Protein AF-A0A7L4HRI3-F1 (afdb_monomer_lite)

Sequence (64 aa):
LHFQKSFSQAFEDIYIEQRKTIKTMLEYADKVFTYIFILEMLLKWVAYGFQTYFTNAWCWLDFL

Secondary structure (DSSP, 8-state):
-HHHHHHHHHHHHHHHHHHHHHHHHHHHHHHHHHHHHHHHHHHHHHHHHHTTTHHHHHHHHTT-

pLDDT: mean 78.02, std 13.29, range [46.16, 94.0]

InterPro domains: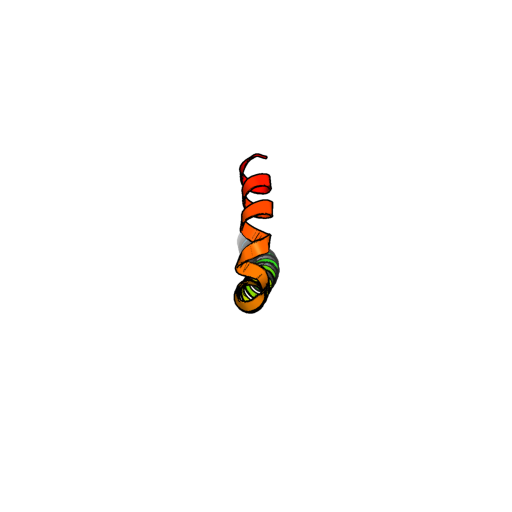
  IPR005821 Ion transport domain [PF00520] (8-64)
  IPR027359 Voltage-dependent channel domain superfamily [G3DSA:1.20.120.350] (2-64)
  IPR043203 Voltage-gated cation channel calcium and sodium [PTHR10037] (6-64)

Radius of gyration: 23.83 Å; chains: 1; bounding box: 45×15×66 Å

Organism: Scopus umbretta (NCBI:txid33581)

Foldseek 3Di:
DVVVVVVVVVVVVVVVVVVVVVVVVVVVVVVVVVVVVVVVVVCVVCCVPPVPPVVVVVVVVVVD

Structure (mmCIF, N/CA/C/O backbone):
data_AF-A0A7L4HRI3-F1
#
_entry.id   AF-A0A7L4HRI3-F1
#
loop_
_atom_site.group_PDB
_atom_site.id
_atom_site.type_symbol
_atom_site.label_atom_id
_atom_site.label_alt_id
_atom_site.label_comp_id
_atom_site.label_asym_id
_atom_site.label_entity_id
_atom_site.label_seq_id
_atom_site.pdbx_PDB_ins_code
_atom_site.Cartn_x
_atom_site.Cartn_y
_atom_site.Cartn_z
_atom_site.occupancy
_atom_site.B_iso_or_equiv
_atom_site.auth_seq_id
_atom_site.auth_comp_id
_atom_site.auth_asym_id
_atom_site.auth_atom_id
_atom_site.pdbx_PDB_model_num
ATOM 1 N N . LEU A 1 1 ? -25.763 5.764 40.708 1.00 64.88 1 LEU A N 1
ATOM 2 C CA . LEU A 1 1 ? -25.152 4.439 40.426 1.00 64.88 1 LEU A CA 1
ATOM 3 C C . LEU A 1 1 ? -25.455 3.930 39.012 1.00 64.88 1 LEU A C 1
ATOM 5 O O . LEU A 1 1 ? -24.507 3.635 38.302 1.00 64.88 1 LEU A O 1
ATOM 9 N N . HIS A 1 2 ? -26.717 3.891 38.558 1.00 68.25 2 HIS A N 1
ATOM 10 C CA . HIS A 1 2 ? -27.057 3.433 37.194 1.00 68.25 2 HIS A CA 1
ATOM 11 C C . HIS A 1 2 ? -26.406 4.283 36.079 1.00 68.25 2 HIS A C 1
ATOM 13 O O . HIS A 1 2 ? -25.867 3.743 35.122 1.00 68.25 2 HIS A O 1
ATOM 19 N N . PHE A 1 3 ? -26.345 5.609 36.264 1.00 82.31 3 PHE A N 1
ATOM 20 C CA . PHE A 1 3 ? -25.777 6.541 35.278 1.00 82.31 3 PHE A CA 1
ATOM 21 C C . PHE A 1 3 ? -24.256 6.389 35.073 1.00 82.31 3 PHE A C 1
ATOM 23 O O . PHE A 1 3 ? -23.764 6.495 33.956 1.00 82.31 3 PHE A O 1
ATOM 30 N N . GLN A 1 4 ? -23.501 6.088 36.138 1.00 87.00 4 GLN A N 1
ATO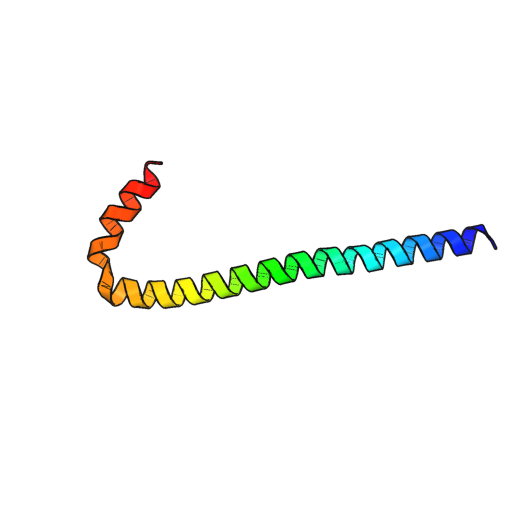M 31 C CA . GLN A 1 4 ? -22.045 5.921 36.037 1.00 87.00 4 GLN A CA 1
ATOM 32 C C . GLN A 1 4 ? -21.648 4.639 35.293 1.00 87.00 4 GLN A C 1
ATOM 34 O O . GLN A 1 4 ? -20.653 4.640 34.572 1.00 87.00 4 GLN A O 1
ATOM 39 N N . LYS A 1 5 ? -22.436 3.561 35.430 1.00 86.75 5 LYS A N 1
ATOM 40 C CA . LYS A 1 5 ? -22.186 2.306 34.706 1.00 86.75 5 LYS A CA 1
ATOM 41 C C . LYS A 1 5 ? -22.345 2.475 33.196 1.00 86.75 5 LYS A C 1
ATOM 43 O O . LYS A 1 5 ? -21.463 2.054 32.457 1.00 86.75 5 LYS A O 1
ATOM 48 N N . SER A 1 6 ? -23.421 3.124 32.746 1.00 87.12 6 SER A N 1
ATOM 49 C CA . SER A 1 6 ? -23.650 3.354 31.313 1.00 87.12 6 SER A CA 1
ATOM 50 C C . SER A 1 6 ? -22.538 4.180 30.671 1.00 87.12 6 SER A C 1
ATOM 52 O O . SER A 1 6 ? -22.133 3.887 29.552 1.00 87.12 6 SER A O 1
ATOM 54 N N . PHE A 1 7 ? -22.004 5.172 31.389 1.00 85.50 7 PHE A N 1
ATOM 55 C CA . PHE A 1 7 ? -20.903 5.992 30.887 1.00 85.50 7 PHE A CA 1
ATOM 56 C C . PHE A 1 7 ? -19.607 5.188 30.701 1.00 85.50 7 PHE A C 1
ATOM 58 O O . PHE A 1 7 ? -18.974 5.277 29.653 1.00 85.50 7 PHE A O 1
ATOM 65 N N . SER A 1 8 ? -19.239 4.362 31.687 1.00 88.62 8 SER A N 1
ATOM 66 C CA . SER A 1 8 ? -18.051 3.502 31.585 1.00 88.62 8 SER A CA 1
ATOM 67 C C . SER A 1 8 ? -18.166 2.511 30.426 1.00 88.62 8 SER A C 1
ATOM 69 O O . SER A 1 8 ? -17.192 2.285 29.716 1.00 88.62 8 SER A O 1
ATOM 71 N N . GLN A 1 9 ? -19.360 1.955 30.208 1.00 87.00 9 GLN A N 1
ATOM 72 C CA . GLN A 1 9 ? -19.590 0.991 29.136 1.00 87.00 9 GLN A CA 1
ATOM 73 C C . GLN A 1 9 ? -19.552 1.643 27.748 1.00 87.00 9 GLN A C 1
ATOM 75 O O . GLN A 1 9 ? -18.948 1.094 26.835 1.00 87.00 9 GLN A O 1
ATOM 80 N N . ALA A 1 10 ? -20.107 2.851 27.603 1.00 89.00 10 ALA A N 1
ATOM 81 C CA . ALA A 1 10 ? -20.010 3.614 26.358 1.00 89.00 10 ALA A CA 1
ATOM 82 C C . ALA A 1 10 ? -18.554 3.966 25.996 1.00 89.00 10 ALA A C 1
ATOM 84 O O . ALA A 1 10 ? -18.188 3.961 24.822 1.00 89.00 10 ALA A O 1
ATOM 85 N N . PHE A 1 11 ? -17.713 4.252 26.995 1.00 88.31 11 PHE A N 1
ATOM 86 C CA . PHE A 1 11 ? -16.295 4.533 26.769 1.00 88.31 11 PHE A CA 1
ATOM 87 C C . PHE A 1 11 ? -15.510 3.278 26.353 1.00 88.31 11 PHE A C 1
ATOM 89 O O . PHE A 1 11 ? -14.653 3.349 25.470 1.00 88.31 11 PHE A O 1
ATOM 96 N N . GLU A 1 12 ? -15.819 2.128 26.958 1.00 87.31 12 GLU A N 1
ATOM 97 C CA . GLU A 1 12 ? -15.196 0.846 26.616 1.00 87.31 12 GLU A CA 1
ATOM 98 C C . GLU A 1 12 ? -15.531 0.411 25.175 1.00 87.31 12 GLU A C 1
ATOM 100 O O . GLU A 1 12 ? -14.627 0.008 24.438 1.00 87.31 12 GLU A O 1
ATOM 105 N N . ASP A 1 13 ? -16.777 0.606 24.725 1.00 87.25 13 ASP A N 1
ATOM 106 C CA . ASP A 1 13 ? -17.205 0.331 23.342 1.00 87.25 13 ASP A CA 1
ATOM 107 C C . ASP A 1 13 ? -16.453 1.195 22.308 1.00 87.25 13 ASP A C 1
ATOM 109 O O . ASP A 1 13 ? -15.901 0.666 21.338 1.00 87.25 13 ASP A O 1
ATOM 113 N N . ILE A 1 14 ? -16.321 2.508 22.558 1.00 85.69 14 ILE A N 1
ATOM 114 C CA . ILE A 1 14 ? -15.576 3.437 21.681 1.00 85.69 14 ILE A CA 1
ATOM 115 C C . ILE A 1 14 ? -14.115 2.993 21.497 1.00 85.69 14 ILE A C 1
ATOM 117 O O . ILE A 1 14 ? -13.558 3.068 20.396 1.00 85.69 14 ILE A O 1
ATOM 121 N N . TYR A 1 15 ? -13.474 2.529 22.573 1.00 84.31 15 TYR A N 1
ATOM 122 C CA . TYR A 1 15 ? -12.063 2.149 22.544 1.00 84.31 15 TYR A CA 1
ATOM 123 C C . TYR A 1 15 ? -11.846 0.819 21.805 1.00 84.31 15 TYR A C 1
ATOM 125 O O . TYR A 1 15 ? -10.865 0.649 21.070 1.00 84.31 15 TYR A O 1
ATOM 133 N N . ILE A 1 16 ? -12.782 -0.122 21.960 1.00 84.06 16 ILE A N 1
ATOM 134 C CA . ILE A 1 16 ? -12.772 -1.413 21.262 1.00 84.06 16 ILE A CA 1
ATOM 135 C C . ILE A 1 16 ? -13.009 -1.226 19.758 1.00 84.06 16 ILE A C 1
ATOM 137 O O . ILE A 1 16 ? -12.339 -1.880 18.950 1.00 84.06 16 ILE A O 1
ATOM 141 N N . GLU A 1 17 ? -13.912 -0.326 19.366 1.00 83.19 17 GLU A N 1
ATOM 142 C CA . GLU A 1 17 ? -14.209 -0.045 17.959 1.00 83.19 17 GLU A CA 1
ATOM 143 C C . GLU A 1 17 ? -13.026 0.614 17.233 1.00 83.19 17 GLU A C 1
ATOM 145 O O . GLU A 1 17 ? -12.629 0.156 16.157 1.00 83.19 17 GLU A O 1
ATOM 150 N N . GLN A 1 18 ? -12.364 1.591 17.863 1.00 81.94 18 GLN A N 1
ATOM 151 C CA . GLN A 1 18 ? -11.157 2.222 17.311 1.00 81.94 18 GLN A CA 1
ATOM 152 C C . GLN A 1 18 ? -10.041 1.208 17.027 1.00 81.94 18 GLN A C 1
ATOM 154 O O . GLN A 1 18 ? -9.401 1.246 15.973 1.00 81.94 18 GLN A O 1
ATOM 159 N N . ARG A 1 19 ? -9.831 0.240 17.929 1.00 83.75 19 ARG A N 1
ATOM 160 C CA . ARG A 1 19 ? -8.853 -0.840 17.721 1.00 83.75 19 ARG A CA 1
ATOM 161 C C . ARG A 1 19 ? -9.192 -1.715 16.517 1.00 83.75 19 ARG A C 1
ATOM 163 O O . ARG A 1 19 ? -8.265 -2.126 15.826 1.00 83.75 19 ARG A O 1
ATOM 170 N N . LYS A 1 20 ? -10.470 -2.003 16.252 1.00 83.00 20 LYS A N 1
ATOM 171 C CA . LYS A 1 20 ? -10.883 -2.790 15.076 1.00 83.00 20 LYS A CA 1
ATOM 172 C C . LYS A 1 20 ? -10.640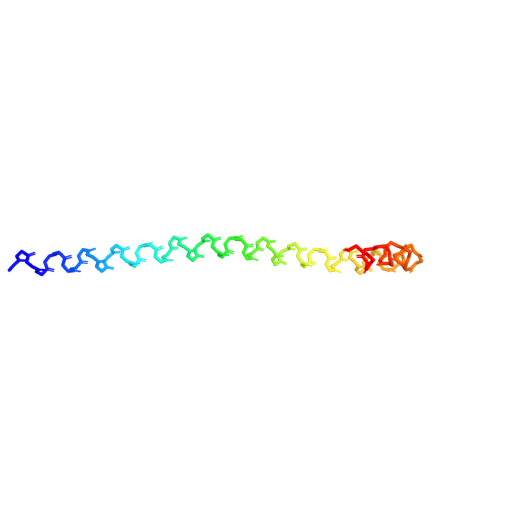 -2.017 13.780 1.00 83.00 20 LYS A C 1
ATOM 174 O O . LYS A 1 20 ? -10.002 -2.557 12.880 1.00 83.00 20 LYS A O 1
ATOM 179 N N . THR A 1 21 ? -11.054 -0.752 13.725 1.00 80.94 21 THR A N 1
ATOM 180 C CA . THR A 1 21 ? -10.872 0.110 12.547 1.00 80.94 21 THR A CA 1
ATOM 181 C C . THR A 1 21 ? -9.396 0.307 12.209 1.00 80.94 21 THR A C 1
ATOM 183 O O . THR A 1 21 ? -8.997 0.116 11.059 1.00 80.94 21 THR A O 1
ATOM 186 N N . ILE A 1 22 ? -8.557 0.613 13.205 1.00 85.75 22 ILE A N 1
ATOM 187 C CA . ILE A 1 22 ? -7.115 0.780 12.986 1.00 85.75 22 ILE A CA 1
ATOM 188 C C . ILE A 1 22 ? -6.487 -0.530 12.515 1.00 85.75 22 ILE A C 1
ATOM 190 O O . ILE A 1 22 ? -5.675 -0.501 11.600 1.00 85.75 22 ILE A O 1
ATOM 194 N N . LYS A 1 23 ? -6.880 -1.681 13.073 1.00 86.75 23 LYS A N 1
ATOM 195 C CA . LYS A 1 23 ? -6.324 -2.980 12.671 1.00 86.75 23 LYS A CA 1
ATOM 196 C C . LYS A 1 23 ? -6.600 -3.294 11.198 1.00 86.75 23 LYS A C 1
ATOM 198 O O . LYS A 1 23 ? -5.685 -3.705 10.494 1.00 86.75 23 LYS A O 1
ATOM 203 N N . THR A 1 24 ? -7.815 -3.026 10.718 1.00 86.94 24 THR A N 1
ATOM 204 C CA . THR A 1 24 ? -8.173 -3.204 9.302 1.00 86.94 24 THR A CA 1
ATOM 205 C C . THR A 1 24 ? -7.402 -2.251 8.388 1.00 86.94 24 THR A C 1
ATOM 207 O O . THR A 1 24 ? -6.885 -2.677 7.356 1.00 86.94 24 THR A O 1
ATOM 210 N N . MET A 1 25 ? -7.279 -0.977 8.774 1.00 84.94 25 MET A N 1
ATOM 211 C CA . MET A 1 25 ? -6.504 0.003 8.004 1.00 84.94 25 MET A CA 1
ATOM 212 C C . MET A 1 25 ? -5.014 -0.353 7.966 1.00 84.94 25 MET A C 1
ATOM 214 O O . MET A 1 25 ? -4.383 -0.228 6.919 1.00 84.94 25 MET A O 1
ATOM 218 N N . LEU A 1 26 ? -4.459 -0.842 9.079 1.00 86.19 26 LEU A N 1
ATOM 219 C CA . LEU A 1 26 ? -3.059 -1.247 9.172 1.00 86.19 26 LEU A CA 1
ATOM 220 C C . LEU A 1 26 ? -2.778 -2.508 8.346 1.00 86.19 26 LEU A C 1
ATOM 222 O O . LEU A 1 26 ? -1.768 -2.549 7.657 1.00 86.19 26 LEU A O 1
ATOM 226 N N . GLU A 1 27 ? -3.678 -3.499 8.340 1.00 89.06 27 GLU A N 1
ATOM 227 C CA . GLU A 1 27 ? -3.540 -4.684 7.477 1.00 89.06 27 GLU A CA 1
ATOM 228 C C . GLU A 1 27 ? -3.565 -4.329 5.985 1.00 89.06 27 GLU A C 1
ATOM 230 O O . GLU A 1 27 ? -2.832 -4.920 5.188 1.00 89.06 27 GLU A O 1
ATOM 235 N N . TYR A 1 28 ? -4.393 -3.358 5.589 1.00 89.19 28 TYR A N 1
ATOM 236 C CA . TYR A 1 28 ? -4.414 -2.884 4.207 1.00 89.19 28 TYR A CA 1
ATOM 237 C C . TYR A 1 28 ? -3.149 -2.084 3.866 1.00 89.19 28 TYR A C 1
ATOM 239 O O . TYR A 1 28 ? -2.548 -2.300 2.813 1.00 89.19 28 TYR A O 1
ATOM 247 N N . ALA A 1 29 ? -2.710 -1.208 4.773 1.00 92.19 29 ALA A N 1
ATOM 248 C CA . ALA A 1 29 ? -1.494 -0.419 4.609 1.00 92.19 29 ALA A CA 1
ATOM 249 C C . ALA A 1 29 ? -0.241 -1.303 4.504 1.00 92.19 29 ALA A C 1
ATOM 251 O O . ALA A 1 29 ? 0.582 -1.071 3.624 1.00 92.19 29 ALA A O 1
ATOM 252 N N . ASP A 1 30 ? -0.119 -2.341 5.332 1.00 91.19 30 ASP A N 1
ATOM 253 C CA . ASP A 1 30 ? 1.021 -3.267 5.330 1.00 91.19 30 ASP A CA 1
ATOM 254 C C . ASP A 1 30 ? 1.095 -4.086 4.027 1.00 91.19 30 ASP A C 1
ATOM 256 O O . ASP A 1 30 ? 2.161 -4.220 3.414 1.00 91.19 30 ASP A O 1
ATOM 260 N N . LYS A 1 31 ? -0.065 -4.527 3.512 1.00 90.81 31 LYS A N 1
ATOM 261 C CA . LYS A 1 31 ? -0.169 -5.147 2.180 1.00 90.81 31 LYS A CA 1
ATOM 262 C C . LYS A 1 31 ? 0.248 -4.200 1.062 1.00 90.81 31 LYS A C 1
ATOM 264 O O . LYS A 1 31 ? 1.026 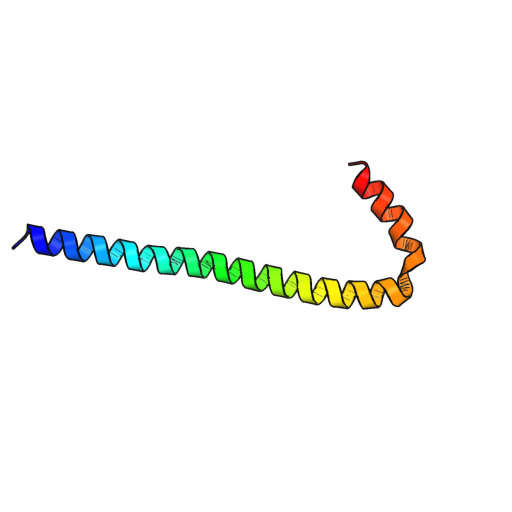-4.599 0.197 1.00 90.81 31 LYS A O 1
ATOM 269 N N . VAL A 1 32 ? -0.259 -2.967 1.065 1.00 92.38 32 VAL A N 1
ATOM 270 C CA . VAL A 1 32 ? 0.087 -1.955 0.054 1.00 92.38 32 VAL A CA 1
ATOM 271 C C . VAL A 1 32 ? 1.577 -1.630 0.110 1.00 92.38 32 VAL A C 1
ATOM 273 O O . VAL A 1 32 ? 2.229 -1.590 -0.929 1.00 92.38 32 VAL A O 1
ATOM 276 N N . PHE A 1 33 ? 2.137 -1.469 1.306 1.00 89.81 33 PHE A N 1
ATOM 277 C CA . PHE A 1 33 ? 3.549 -1.165 1.498 1.00 89.81 33 PHE A CA 1
ATOM 278 C C . PHE A 1 33 ? 4.446 -2.297 0.988 1.00 89.81 33 PHE A C 1
ATOM 280 O O . PHE A 1 33 ? 5.379 -2.052 0.224 1.00 89.81 33 PHE A O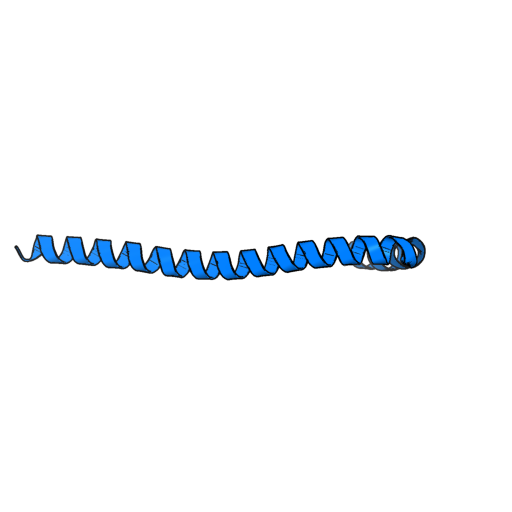 1
ATOM 287 N N . THR A 1 34 ? 4.109 -3.545 1.322 1.00 94.00 34 THR A N 1
ATOM 288 C CA . THR A 1 34 ? 4.813 -4.732 0.818 1.00 94.00 34 THR A CA 1
ATOM 289 C C . THR A 1 34 ? 4.731 -4.816 -0.706 1.00 94.00 34 THR A C 1
ATOM 291 O O . THR A 1 34 ? 5.736 -5.080 -1.365 1.00 94.00 34 THR A O 1
ATOM 294 N N . TYR A 1 35 ? 3.561 -4.538 -1.289 1.00 91.25 35 TYR A N 1
ATOM 295 C CA . TYR A 1 35 ? 3.373 -4.554 -2.738 1.00 91.25 35 TYR A CA 1
ATOM 296 C C . TYR A 1 35 ? 4.199 -3.473 -3.440 1.00 91.25 35 TYR A C 1
ATOM 298 O O . TYR A 1 35 ? 4.867 -3.772 -4.425 1.00 91.25 35 TYR A O 1
ATOM 306 N N . ILE A 1 36 ? 4.220 -2.245 -2.909 1.00 91.12 36 ILE A N 1
ATOM 307 C CA . ILE A 1 36 ? 5.055 -1.149 -3.424 1.00 91.12 36 ILE A CA 1
ATOM 308 C C . ILE A 1 36 ? 6.535 -1.531 -3.356 1.00 91.12 36 ILE A C 1
ATOM 310 O O . ILE A 1 36 ? 7.250 -1.350 -4.337 1.00 91.12 36 ILE A O 1
ATOM 314 N N . PHE A 1 37 ? 6.994 -2.111 -2.246 1.00 90.19 37 PHE A N 1
ATOM 315 C CA . PHE A 1 37 ? 8.399 -2.484 -2.068 1.00 90.19 37 PHE A CA 1
ATOM 316 C C . PHE A 1 37 ? 8.837 -3.600 -3.032 1.00 90.19 37 PHE A C 1
ATOM 318 O O . PHE A 1 37 ? 9.903 -3.524 -3.648 1.00 90.19 37 PHE A O 1
ATOM 325 N N . ILE A 1 38 ? 7.987 -4.618 -3.213 1.00 90.56 38 ILE A N 1
ATOM 326 C CA . ILE A 1 38 ? 8.200 -5.695 -4.192 1.00 90.56 38 ILE A CA 1
ATOM 327 C C . ILE A 1 38 ? 8.180 -5.135 -5.615 1.00 90.56 38 ILE A C 1
ATOM 329 O O . I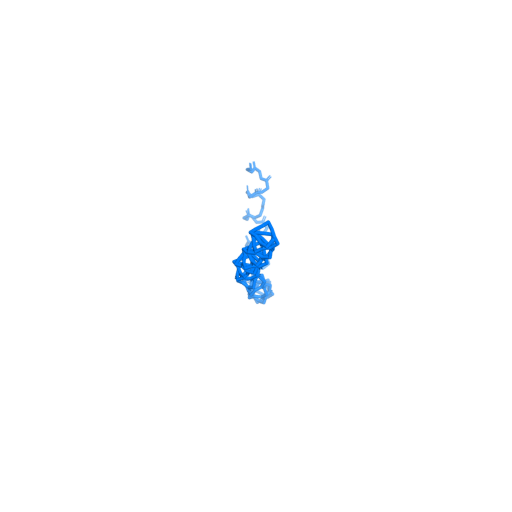LE A 1 38 ? 9.034 -5.492 -6.428 1.00 90.56 38 ILE A O 1
ATOM 333 N N . LEU A 1 39 ? 7.233 -4.248 -5.920 1.00 87.56 39 LEU A N 1
ATOM 334 C CA . LEU A 1 39 ? 7.101 -3.644 -7.238 1.00 87.56 39 LEU A CA 1
ATOM 335 C C . LEU A 1 39 ? 8.289 -2.735 -7.547 1.00 87.56 39 LEU A C 1
ATOM 337 O O . LEU A 1 39 ? 8.781 -2.787 -8.662 1.00 87.56 39 LEU A O 1
ATOM 341 N N . GLU A 1 40 ? 8.820 -1.980 -6.585 1.00 83.75 40 GLU A N 1
ATOM 342 C CA . GLU A 1 40 ? 10.015 -1.152 -6.783 1.00 83.75 40 GLU A CA 1
ATOM 343 C C . GLU A 1 40 ? 11.269 -2.003 -7.065 1.00 83.75 40 GLU A C 1
ATOM 345 O O . GLU A 1 40 ? 12.066 -1.674 -7.949 1.00 83.75 40 GLU A O 1
ATOM 350 N N . MET A 1 41 ? 11.424 -3.136 -6.370 1.00 84.88 41 MET A N 1
ATOM 351 C CA . MET A 1 41 ? 12.494 -4.113 -6.622 1.00 84.88 41 MET A CA 1
ATOM 352 C C . MET A 1 41 ? 12.347 -4.774 -8.001 1.00 84.88 41 MET A C 1
ATOM 354 O O . MET A 1 41 ? 13.316 -4.838 -8.762 1.00 84.88 41 MET A O 1
ATOM 358 N N . LEU A 1 42 ? 11.133 -5.205 -8.360 1.00 85.94 42 LEU A N 1
ATOM 359 C CA . LEU A 1 42 ? 10.829 -5.739 -9.689 1.00 85.94 42 LEU A CA 1
ATOM 360 C C . LEU A 1 42 ? 11.035 -4.689 -10.775 1.00 85.94 42 LEU A C 1
ATOM 362 O O . LEU A 1 42 ? 11.581 -5.012 -11.818 1.00 85.94 42 LEU A O 1
ATOM 366 N N . LEU A 1 43 ? 10.653 -3.436 -10.539 1.00 82.19 43 LEU A N 1
ATOM 367 C CA . LEU A 1 43 ? 10.779 -2.349 -11.502 1.00 82.19 43 LEU A CA 1
ATOM 368 C C . LEU A 1 43 ? 12.241 -1.968 -11.712 1.00 82.19 43 LEU A C 1
ATOM 370 O O . LEU A 1 43 ? 12.615 -1.703 -12.846 1.00 82.19 43 LEU A O 1
ATOM 374 N N . LYS A 1 44 ? 13.100 -2.038 -10.687 1.00 77.94 44 LYS A N 1
ATOM 375 C CA . LYS A 1 44 ? 14.560 -1.973 -10.871 1.00 77.94 44 LYS A CA 1
ATOM 376 C C . LYS A 1 44 ? 15.060 -3.126 -11.741 1.00 77.94 44 LYS A C 1
ATOM 378 O O . LYS A 1 44 ? 15.798 -2.882 -12.691 1.00 77.94 44 LYS A O 1
ATOM 383 N N . TRP A 1 45 ? 14.631 -4.359 -11.477 1.00 79.75 45 TRP A N 1
ATOM 384 C CA . TRP A 1 45 ? 15.076 -5.535 -12.237 1.00 79.75 45 TRP A CA 1
ATOM 385 C C . TRP A 1 45 ? 14.593 -5.520 -13.697 1.00 79.75 45 TRP A C 1
ATOM 387 O O . TRP A 1 45 ? 15.357 -5.801 -14.618 1.00 79.75 45 TRP A O 1
ATOM 397 N N . VAL A 1 46 ? 13.347 -5.095 -13.909 1.00 77.31 46 VAL A N 1
ATOM 398 C CA . VAL A 1 46 ? 12.722 -4.895 -15.215 1.00 77.31 46 VAL A CA 1
ATOM 399 C C . VAL A 1 46 ? 13.346 -3.693 -15.912 1.00 77.31 46 VAL A C 1
ATOM 401 O O . VAL A 1 46 ? 13.708 -3.830 -17.062 1.00 77.31 46 VAL A O 1
ATOM 404 N N . ALA A 1 47 ? 13.593 -2.552 -15.266 1.00 71.31 47 ALA A N 1
ATOM 405 C CA . ALA A 1 47 ? 14.254 -1.403 -15.897 1.00 71.31 47 ALA A CA 1
ATOM 406 C C . ALA A 1 47 ? 15.656 -1.749 -16.422 1.00 71.31 47 ALA A C 1
ATOM 408 O O . ALA A 1 47 ? 16.010 -1.317 -17.518 1.00 71.31 47 ALA A O 1
ATOM 409 N N . TYR A 1 48 ? 16.406 -2.591 -15.702 1.00 64.88 48 TYR A N 1
ATOM 410 C CA . TYR A 1 48 ? 17.678 -3.130 -16.189 1.00 64.88 48 TYR A CA 1
ATOM 411 C C . TYR A 1 48 ? 17.539 -3.977 -17.474 1.00 64.88 48 TYR A C 1
ATOM 413 O O . TYR A 1 48 ? 18.501 -4.058 -18.233 1.00 64.88 48 TYR A O 1
ATOM 421 N N . GLY A 1 49 ? 16.374 -4.576 -17.758 1.00 64.00 49 GLY A N 1
ATOM 422 C CA . GLY A 1 49 ? 16.120 -5.379 -18.969 1.00 64.00 49 GLY A CA 1
ATOM 423 C C . GLY A 1 49 ? 15.130 -4.792 -19.995 1.00 64.00 49 GLY A C 1
ATOM 424 O O . GLY A 1 49 ? 15.071 -5.266 -21.124 1.00 64.00 49 GLY A O 1
ATOM 425 N N . PHE A 1 50 ? 14.340 -3.778 -19.637 1.00 57.81 50 PHE A N 1
ATOM 426 C CA . PHE A 1 50 ? 13.057 -3.437 -20.282 1.00 57.81 50 PHE A CA 1
ATOM 427 C C . PHE A 1 50 ? 12.911 -1.939 -20.578 1.00 57.81 50 PHE A C 1
ATOM 429 O O . PHE A 1 50 ? 11.851 -1.504 -21.028 1.00 57.81 50 PHE A O 1
ATOM 436 N N . GLN A 1 51 ? 13.964 -1.139 -20.368 1.00 58.06 51 GLN A N 1
ATOM 437 C CA . GLN A 1 51 ? 13.966 0.313 -20.607 1.00 58.06 51 GLN A CA 1
ATOM 438 C C . GLN A 1 51 ? 13.437 0.708 -22.007 1.00 58.06 51 GLN A C 1
ATOM 440 O O . GLN A 1 51 ? 12.931 1.807 -22.188 1.00 58.06 51 GLN A O 1
ATOM 445 N N . THR A 1 52 ? 13.488 -0.198 -22.991 1.00 56.88 52 THR A N 1
ATOM 446 C CA . THR A 1 52 ? 12.959 0.020 -24.350 1.00 56.88 52 THR A CA 1
ATOM 447 C C . THR A 1 52 ? 11.452 -0.264 -24.512 1.00 56.88 52 THR A C 1
ATOM 449 O O . THR A 1 52 ? 10.807 0.367 -25.344 1.00 56.88 52 THR A O 1
ATOM 452 N N . TYR A 1 53 ? 10.846 -1.166 -23.731 1.00 54.44 53 TYR A N 1
ATOM 453 C CA . TYR A 1 53 ? 9.432 -1.548 -23.909 1.00 54.44 53 TYR A CA 1
ATOM 454 C C . TYR A 1 53 ? 8.447 -0.623 -23.163 1.00 54.44 53 TYR A C 1
ATOM 456 O O . TYR A 1 53 ? 7.333 -0.407 -23.641 1.00 54.44 53 TYR A O 1
ATOM 464 N N . PHE A 1 54 ? 8.838 -0.047 -22.018 1.00 53.75 54 PHE A N 1
ATOM 465 C CA . PHE A 1 54 ? 7.924 0.736 -21.166 1.00 53.75 54 PHE A CA 1
ATOM 466 C C . PHE A 1 54 ? 7.559 2.119 -21.728 1.00 53.75 54 PHE A C 1
ATOM 468 O O . PHE A 1 54 ? 6.440 2.570 -21.506 1.00 53.75 54 PHE A O 1
ATOM 475 N N . THR A 1 55 ? 8.432 2.759 -22.512 1.00 57.62 55 THR A N 1
ATOM 476 C CA . THR A 1 55 ? 8.140 4.062 -23.146 1.00 57.62 55 THR A CA 1
ATOM 477 C C . THR A 1 55 ? 6.892 4.021 -24.039 1.00 57.62 55 THR A C 1
ATOM 479 O O . THR A 1 55 ? 6.142 4.992 -24.084 1.00 57.62 55 THR A O 1
ATOM 482 N N . ASN A 1 56 ? 6.609 2.890 -24.696 1.00 56.19 56 ASN A N 1
ATOM 483 C CA . ASN A 1 56 ? 5.423 2.746 -25.549 1.00 56.19 56 ASN A CA 1
ATOM 484 C C . ASN A 1 56 ? 4.142 2.461 -24.744 1.00 56.19 56 ASN A C 1
ATOM 486 O O . ASN A 1 56 ? 3.078 2.972 -25.079 1.00 56.19 56 ASN A O 1
ATOM 490 N N . ALA A 1 57 ? 4.234 1.672 -23.668 1.00 64.00 57 ALA A N 1
ATOM 491 C CA . ALA A 1 57 ? 3.082 1.329 -22.830 1.00 64.00 57 ALA A CA 1
ATOM 492 C C . ALA A 1 57 ? 2.658 2.482 -21.900 1.00 64.00 57 ALA A C 1
ATOM 494 O O . ALA A 1 57 ? 1.469 2.674 -21.657 1.00 64.00 57 ALA A O 1
ATOM 495 N N . TRP A 1 58 ? 3.616 3.275 -21.407 1.00 58.50 58 TRP A N 1
ATOM 496 C CA . TRP A 1 58 ? 3.338 4.413 -20.524 1.00 58.50 58 TRP A CA 1
ATOM 497 C C . TRP A 1 58 ? 2.701 5.594 -21.278 1.00 58.50 58 TRP A C 1
ATOM 499 O O . TRP A 1 58 ? 1.837 6.261 -20.728 1.00 58.50 58 TRP A O 1
ATOM 509 N N . CYS A 1 59 ? 3.026 5.787 -22.564 1.00 61.44 59 CYS A N 1
ATOM 510 C CA . CYS A 1 59 ? 2.353 6.774 -23.419 1.00 61.44 59 CYS A CA 1
ATOM 511 C C . CYS A 1 59 ? 0.877 6.419 -23.695 1.00 61.44 59 CYS A C 1
ATOM 513 O O . CYS A 1 59 ? 0.051 7.311 -23.848 1.00 61.44 59 CYS A O 1
ATOM 515 N N . TRP A 1 60 ? 0.521 5.128 -23.711 1.00 58.84 60 TRP A N 1
ATOM 516 C CA . TRP A 1 60 ? -0.878 4.699 -23.816 1.00 58.84 60 TRP A CA 1
ATOM 517 C C . TRP A 1 60 ? -1.634 4.959 -22.504 1.00 58.84 60 TRP A C 1
ATOM 519 O O . TRP A 1 60 ? -2.746 5.475 -22.531 1.00 58.84 60 TRP A O 1
ATOM 529 N N . LEU A 1 61 ? -1.031 4.659 -21.349 1.00 60.91 61 LEU A N 1
ATOM 530 C CA . LEU A 1 61 ? -1.680 4.867 -20.050 1.00 60.91 61 LEU A CA 1
ATOM 531 C C . LEU A 1 61 ? -1.904 6.351 -19.717 1.00 60.91 61 LEU A C 1
ATOM 533 O O . LEU A 1 61 ? -2.891 6.669 -19.071 1.00 60.91 61 LEU A O 1
ATOM 537 N N . ASP A 1 62 ? -1.031 7.245 -20.183 1.00 56.78 62 ASP A N 1
ATOM 538 C CA . ASP A 1 62 ? -1.170 8.701 -20.009 1.00 56.78 62 ASP A CA 1
ATOM 539 C C . ASP A 1 62 ? -2.323 9.314 -20.839 1.00 56.78 62 ASP A C 1
ATOM 541 O O . ASP A 1 62 ? -2.803 10.400 -20.531 1.00 56.78 62 ASP A O 1
ATOM 545 N N . PHE A 1 63 ? -2.804 8.620 -21.880 1.00 46.16 63 PHE A N 1
ATOM 546 C CA . PHE A 1 63 ? -3.861 9.119 -22.772 1.00 46.16 63 PHE A CA 1
ATOM 547 C C . PHE A 1 63 ? -5.290 8.702 -22.358 1.00 46.16 63 PHE A C 1
ATOM 549 O O . PHE A 1 63 ? -6.255 9.180 -22.958 1.00 46.16 63 PHE A O 1
ATOM 556 N N . LEU A 1 64 ? -5.442 7.803 -21.376 1.00 54.00 64 LEU A N 1
ATOM 557 C CA . LEU A 1 64 ? -6.735 7.327 -20.857 1.00 54.00 64 LEU A CA 1
ATOM 558 C C . LEU A 1 64 ? -7.071 7.999 -19.519 1.00 54.00 64 LEU A C 1
ATOM 560 O O . LEU A 1 64 ? -8.212 8.497 -19.392 1.00 54.00 64 LEU A O 1
#